Protein AF-A0A3D0R386-F1 (afdb_monomer)

Structure (mmCIF, N/CA/C/O backbone):
data_AF-A0A3D0R386-F1
#
_entry.id   AF-A0A3D0R386-F1
#
loop_
_atom_site.group_PDB
_atom_site.id
_atom_site.type_symbol
_atom_site.label_atom_id
_atom_site.label_alt_id
_atom_site.label_comp_id
_atom_site.label_asym_id
_atom_site.label_entity_id
_atom_site.label_seq_id
_atom_site.pdbx_PDB_ins_code
_atom_site.Cartn_x
_atom_site.Cartn_y
_atom_site.Cartn_z
_atom_site.occupancy
_atom_site.B_iso_or_equiv
_atom_site.auth_seq_id
_atom_site.auth_comp_id
_atom_site.auth_asym_id
_atom_site.auth_atom_id
_atom_site.pdbx_PDB_model_num
ATOM 1 N N . PRO A 1 1 ? 11.269 -4.437 -4.501 1.00 70.62 1 PRO A N 1
ATOM 2 C CA . PRO A 1 1 ? 12.048 -3.443 -3.727 1.00 70.62 1 PRO A CA 1
ATOM 3 C C . PRO A 1 1 ? 11.793 -3.677 -2.236 1.00 70.62 1 PRO A C 1
ATOM 5 O O . PRO A 1 1 ? 10.696 -4.115 -1.893 1.00 70.62 1 PRO A O 1
ATOM 8 N N . ASP A 1 2 ? 12.794 -3.443 -1.388 1.00 87.62 2 ASP A N 1
ATOM 9 C CA . ASP A 1 2 ? 12.618 -3.494 0.067 1.00 87.62 2 ASP A CA 1
ATOM 10 C C . ASP A 1 2 ? 11.643 -2.395 0.539 1.00 87.62 2 ASP A C 1
ATOM 12 O O . ASP A 1 2 ? 11.639 -1.285 0.002 1.00 87.62 2 ASP A O 1
ATOM 16 N N . TRP A 1 3 ? 10.799 -2.706 1.527 1.00 89.88 3 TRP A N 1
ATOM 17 C CA . TRP A 1 3 ? 9.769 -1.786 2.023 1.00 89.88 3 TRP A CA 1
ATOM 18 C C . TRP A 1 3 ? 10.374 -0.547 2.690 1.00 89.88 3 TRP A C 1
ATOM 20 O O . TRP A 1 3 ? 9.913 0.568 2.443 1.00 89.88 3 TRP A O 1
ATOM 30 N N . ASN A 1 4 ? 11.435 -0.717 3.484 1.00 92.69 4 ASN A N 1
ATOM 31 C CA . ASN A 1 4 ? 12.072 0.409 4.167 1.00 92.69 4 ASN A CA 1
ATOM 32 C C . ASN A 1 4 ? 12.757 1.349 3.170 1.00 92.69 4 ASN A C 1
ATOM 34 O O . ASN A 1 4 ? 12.737 2.565 3.355 1.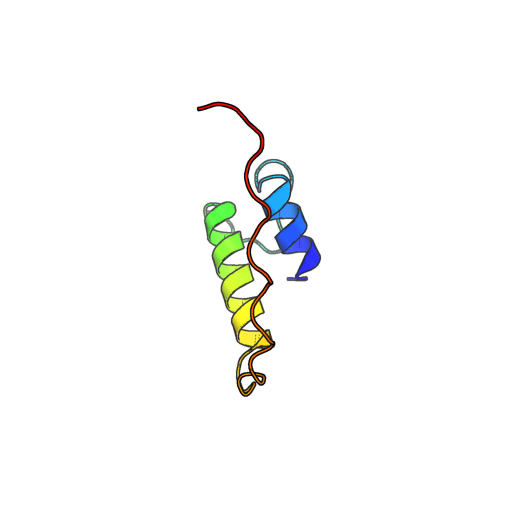00 92.69 4 ASN A O 1
ATOM 38 N N . ALA A 1 5 ? 13.304 0.811 2.077 1.00 92.06 5 ALA A N 1
ATOM 39 C CA . ALA A 1 5 ? 13.852 1.621 0.994 1.00 92.06 5 ALA A CA 1
ATOM 40 C C . ALA A 1 5 ? 12.787 2.493 0.298 1.00 92.06 5 ALA A C 1
ATOM 42 O O . ALA A 1 5 ? 13.052 3.665 0.032 1.00 92.06 5 ALA A O 1
ATOM 43 N N . LEU A 1 6 ? 11.585 1.954 0.044 1.00 93.00 6 LEU A N 1
ATOM 44 C CA . LEU A 1 6 ? 10.464 2.726 -0.512 1.00 93.00 6 LEU A CA 1
ATOM 45 C C . LEU A 1 6 ? 9.997 3.819 0.459 1.00 93.00 6 LEU A C 1
ATOM 47 O O . LEU A 1 6 ? 9.822 4.966 0.056 1.00 93.00 6 LEU A O 1
ATOM 51 N N . LEU A 1 7 ? 9.857 3.485 1.746 1.00 94.50 7 LEU A N 1
ATOM 52 C CA . LEU A 1 7 ? 9.453 4.443 2.777 1.00 94.50 7 LEU A CA 1
ATOM 53 C C . LEU A 1 7 ? 10.468 5.583 2.932 1.00 94.50 7 LEU A C 1
ATOM 55 O O . LEU A 1 7 ? 10.087 6.748 2.998 1.00 94.50 7 LEU A O 1
ATOM 59 N N . GLY A 1 8 ? 11.763 5.261 2.946 1.00 95.38 8 GLY A N 1
ATOM 60 C CA . GLY A 1 8 ? 12.821 6.263 3.049 1.00 95.38 8 GLY A CA 1
ATOM 61 C C . GLY A 1 8 ? 12.829 7.242 1.874 1.00 95.38 8 GLY A C 1
ATOM 62 O O . GLY A 1 8 ? 13.083 8.428 2.073 1.00 95.38 8 GLY A O 1
ATOM 63 N N . ALA A 1 9 ? 12.528 6.770 0.663 1.00 94.94 9 ALA A N 1
ATOM 64 C CA . ALA A 1 9 ? 12.400 7.636 -0.504 1.00 94.94 9 ALA A CA 1
ATOM 65 C C . ALA A 1 9 ? 11.136 8.510 -0.455 1.00 94.94 9 ALA A C 1
ATOM 67 O O . ALA A 1 9 ? 11.207 9.689 -0.784 1.00 94.94 9 ALA A O 1
ATOM 68 N N . ALA A 1 10 ? 10.007 7.976 0.021 1.00 94.94 10 ALA A N 1
ATOM 69 C CA . ALA A 1 10 ? 8.778 8.755 0.185 1.00 94.94 10 ALA A CA 1
ATOM 70 C C . ALA A 1 10 ? 8.943 9.890 1.211 1.00 94.94 10 ALA A C 1
ATOM 72 O O . ALA A 1 10 ? 8.527 11.015 0.958 1.00 94.94 10 ALA A O 1
ATOM 73 N N . LEU A 1 11 ? 9.584 9.608 2.351 1.00 97.12 11 LEU A N 1
ATOM 74 C CA . LEU A 1 11 ? 9.761 10.590 3.428 1.00 97.12 11 LEU A CA 1
ATOM 75 C C . LEU A 1 11 ? 10.749 11.708 3.073 1.00 97.12 11 LEU A C 1
ATOM 77 O O . LEU A 1 11 ? 10.573 12.839 3.514 1.00 97.12 11 LEU A O 1
ATOM 81 N N . LEU A 1 12 ? 11.794 11.404 2.298 1.00 96.75 12 LEU A N 1
ATOM 82 C CA . LEU A 1 12 ? 12.790 12.399 1.878 1.00 96.75 12 LEU A CA 1
ATOM 83 C C . LEU A 1 12 ? 12.426 13.095 0.555 1.00 96.75 12 LEU A C 1
ATOM 85 O O . LEU A 1 12 ? 12.970 14.160 0.244 1.00 96.75 12 LEU A O 1
ATOM 89 N N . GLY A 1 13 ? 11.500 12.514 -0.204 1.00 95.31 13 GLY A N 1
ATOM 90 C CA . GLY A 1 13 ? 11.187 12.890 -1.576 1.00 95.31 13 GLY A CA 1
ATOM 91 C C . GLY A 1 13 ? 12.086 12.166 -2.580 1.00 95.31 13 GLY A C 1
ATOM 92 O O . GLY A 1 13 ? 13.289 11.985 -2.362 1.00 95.31 13 GLY A O 1
ATOM 93 N N . THR A 1 14 ? 11.502 11.777 -3.711 1.00 93.50 14 THR A N 1
ATOM 94 C CA . THR A 1 14 ? 12.167 10.979 -4.751 1.00 93.50 14 THR A CA 1
ATOM 95 C C . THR A 1 14 ? 13.300 11.715 -5.465 1.00 93.50 14 THR A C 1
ATOM 97 O O . THR A 1 14 ? 14.231 11.060 -5.933 1.00 93.50 14 THR A O 1
ATOM 100 N N . ASP A 1 15 ? 13.273 13.051 -5.467 1.00 91.19 15 ASP A N 1
ATOM 101 C CA . ASP A 1 15 ? 14.364 13.894 -5.978 1.00 91.19 15 ASP A CA 1
ATOM 102 C C . ASP A 1 15 ? 15.604 13.848 -5.079 1.00 91.19 15 ASP A C 1
ATOM 104 O O . ASP A 1 15 ? 16.735 13.898 -5.555 1.00 91.19 15 ASP A O 1
ATOM 108 N N . ARG A 1 16 ? 15.406 13.746 -3.757 1.00 93.38 16 ARG A N 1
ATOM 109 C CA . ARG A 1 16 ? 16.505 13.673 -2.779 1.00 93.38 16 ARG A CA 1
ATOM 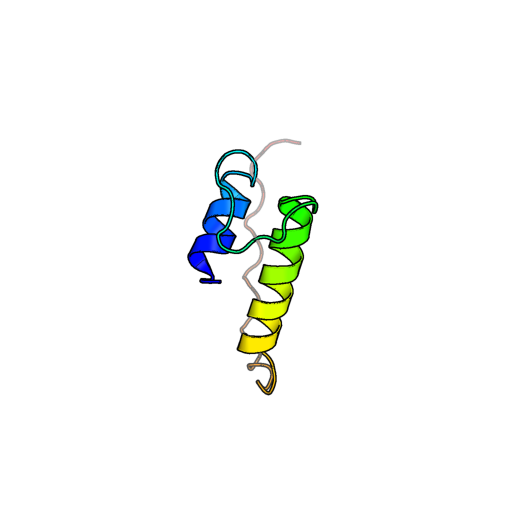110 C C . ARG A 1 16 ? 17.000 12.249 -2.586 1.00 93.38 16 ARG A C 1
ATOM 112 O O . ARG A 1 16 ? 18.170 12.037 -2.276 1.00 93.38 16 ARG A O 1
ATOM 119 N N . ARG A 1 17 ? 16.107 11.269 -2.727 1.00 91.62 17 ARG A N 1
ATOM 120 C CA . ARG A 1 17 ? 16.422 9.851 -2.594 1.00 91.62 17 ARG A CA 1
ATOM 121 C C . ARG A 1 17 ? 15.638 9.045 -3.614 1.00 91.62 17 ARG A C 1
ATOM 123 O O . ARG A 1 17 ? 14.501 8.649 -3.368 1.00 91.62 17 ARG A O 1
ATOM 130 N N . THR A 1 18 ? 16.288 8.736 -4.728 1.00 86.31 18 THR A N 1
ATOM 131 C CA . THR A 1 18 ? 15.694 7.885 -5.756 1.00 86.31 18 THR A CA 1
ATOM 132 C C . THR A 1 18 ? 15.531 6.458 -5.218 1.00 86.31 18 THR A C 1
ATOM 134 O O . THR A 1 18 ? 16.505 5.854 -4.756 1.00 86.31 18 THR A O 1
ATOM 137 N N . PRO A 1 19 ? 14.316 5.890 -5.245 1.00 80.25 19 PRO A N 1
ATOM 138 C CA . PRO A 1 19 ? 14.100 4.512 -4.831 1.00 80.25 19 PRO A CA 1
ATOM 139 C C . PRO A 1 19 ? 14.775 3.542 -5.823 1.00 80.25 19 PRO A C 1
ATOM 141 O O . PRO A 1 19 ? 14.799 3.805 -7.026 1.00 80.25 19 PRO A O 1
ATOM 144 N N . PRO A 1 20 ? 15.317 2.402 -5.363 1.00 78.62 20 PRO A N 1
ATOM 145 C CA . PRO A 1 20 ? 16.015 1.466 -6.240 1.00 78.62 20 PRO A CA 1
ATOM 146 C C . PRO A 1 20 ? 15.054 0.742 -7.195 1.00 78.62 20 PRO A C 1
ATOM 148 O O . PRO A 1 20 ? 13.982 0.290 -6.786 1.00 78.62 20 PRO A O 1
ATOM 151 N N . GLY A 1 21 ? 15.486 0.556 -8.447 1.00 79.12 21 GLY A N 1
ATOM 152 C CA . GLY A 1 21 ? 14.755 -0.222 -9.455 1.00 79.12 21 GLY A CA 1
ATOM 153 C C . GLY A 1 21 ? 13.599 0.521 -10.128 1.00 79.12 21 GLY A C 1
ATOM 154 O O . GLY A 1 21 ? 12.666 -0.129 -10.595 1.00 79.12 21 GLY A O 1
ATOM 155 N N . MET A 1 22 ? 13.640 1.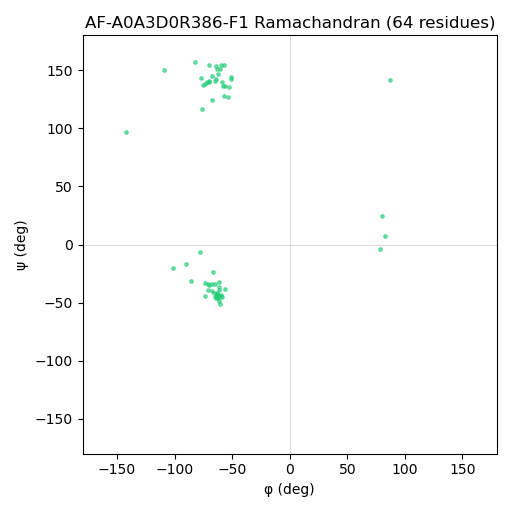857 -10.156 1.00 82.62 22 MET A N 1
ATOM 156 C CA . MET A 1 22 ? 12.624 2.659 -10.838 1.00 82.62 22 MET A CA 1
ATOM 157 C C . MET A 1 22 ? 12.769 2.581 -12.370 1.00 82.62 22 MET A C 1
ATOM 159 O O . MET A 1 22 ? 13.896 2.611 -12.870 1.00 82.62 22 MET A O 1
ATOM 163 N N . PRO A 1 23 ? 11.657 2.470 -13.125 1.00 81.69 23 PRO A N 1
ATOM 164 C CA . PRO A 1 23 ? 11.689 2.464 -14.581 1.00 81.69 23 PRO A CA 1
ATOM 165 C C . PRO A 1 23 ? 12.175 3.809 -15.129 1.00 81.69 23 PRO A C 1
ATOM 167 O O . PRO A 1 23 ? 11.794 4.871 -14.638 1.00 81.69 23 PRO A O 1
ATOM 170 N N . VAL A 1 24 ? 12.990 3.758 -16.184 1.00 81.94 24 VAL A N 1
ATOM 171 C CA . VAL A 1 24 ? 13.485 4.951 -16.882 1.00 81.94 24 VAL A CA 1
ATOM 172 C C . VAL A 1 24 ? 12.341 5.628 -17.641 1.00 81.94 24 VAL A C 1
ATOM 174 O O . VAL A 1 24 ? 11.524 4.953 -18.262 1.00 81.94 24 VAL A O 1
ATOM 177 N N . GLY A 1 25 ? 12.302 6.962 -17.614 1.00 85.44 25 GLY A N 1
ATOM 178 C CA . GLY A 1 25 ? 11.332 7.761 -18.372 1.00 85.44 25 GLY A CA 1
ATOM 179 C C . GLY A 1 25 ? 9.961 7.911 -17.709 1.00 85.44 25 GLY A C 1
ATOM 180 O O . GLY A 1 25 ? 9.049 8.454 -18.326 1.00 85.44 25 GLY A O 1
ATOM 181 N N . ARG A 1 26 ? 9.812 7.454 -16.463 1.00 86.69 26 ARG A N 1
ATOM 182 C CA . ARG A 1 26 ? 8.610 7.665 -15.656 1.00 86.69 26 ARG A CA 1
ATOM 183 C C . ARG A 1 26 ? 8.886 8.642 -14.522 1.00 86.69 26 ARG A C 1
ATOM 185 O O . ARG A 1 26 ? 10.006 8.687 -14.015 1.00 86.69 26 ARG A O 1
ATOM 192 N N . ASP A 1 27 ? 7.853 9.375 -14.112 1.00 91.44 27 ASP A N 1
ATOM 193 C CA . ASP A 1 27 ? 7.905 10.167 -12.890 1.00 91.44 27 ASP A CA 1
ATOM 194 C C . ASP A 1 27 ? 8.325 9.285 -11.687 1.00 91.44 27 ASP A C 1
ATOM 196 O O . ASP A 1 27 ? 7.739 8.214 -11.464 1.00 91.44 27 ASP A O 1
ATOM 200 N N . PRO A 1 28 ? 9.361 9.684 -10.927 1.00 91.12 28 PRO A N 1
ATOM 201 C CA . PRO A 1 28 ? 9.860 8.897 -9.806 1.00 91.12 28 PRO A CA 1
ATOM 202 C C . PRO A 1 28 ? 8.840 8.669 -8.682 1.00 91.12 28 PRO A C 1
ATOM 204 O O . PRO A 1 28 ? 8.895 7.622 -8.030 1.00 91.12 28 PRO A O 1
ATOM 207 N N . ALA A 1 29 ? 7.928 9.616 -8.435 1.00 92.31 29 ALA A N 1
ATOM 208 C CA . ALA A 1 29 ? 6.909 9.489 -7.399 1.00 92.31 29 ALA A CA 1
ATOM 209 C C . ALA A 1 29 ? 5.819 8.498 -7.825 1.00 92.31 29 ALA A C 1
ATOM 211 O O . ALA A 1 29 ? 5.489 7.594 -7.053 1.00 92.31 29 ALA A O 1
ATOM 212 N N . ASP A 1 30 ? 5.346 8.570 -9.069 1.00 94.00 30 ASP A N 1
ATOM 213 C CA . ASP A 1 30 ? 4.400 7.589 -9.619 1.00 94.00 30 ASP A CA 1
ATOM 214 C C . ASP A 1 30 ? 4.973 6.170 -9.582 1.00 94.00 30 ASP A C 1
ATOM 216 O O . ASP A 1 30 ? 4.320 5.210 -9.162 1.00 94.00 30 ASP A O 1
ATOM 220 N N . ALA A 1 31 ? 6.232 6.023 -9.994 1.00 92.62 31 ALA A N 1
ATOM 221 C CA . ALA A 1 31 ? 6.898 4.732 -9.989 1.00 92.62 31 ALA A CA 1
ATOM 222 C C . ALA A 1 31 ? 7.086 4.174 -8.560 1.00 92.62 31 ALA A C 1
ATOM 224 O O . ALA A 1 31 ? 6.964 2.962 -8.345 1.00 92.62 31 ALA A O 1
ATOM 225 N N . LEU A 1 32 ? 7.318 5.046 -7.569 1.00 93.62 32 LEU A N 1
ATOM 226 C CA . LEU A 1 32 ? 7.322 4.677 -6.152 1.00 93.62 32 LEU A CA 1
ATOM 227 C C . LEU A 1 32 ? 5.960 4.163 -5.692 1.00 93.62 32 LEU A C 1
ATOM 229 O O . LEU A 1 32 ? 5.907 3.132 -5.012 1.00 93.62 32 LEU A O 1
ATOM 233 N N . LEU A 1 33 ? 4.877 4.853 -6.051 1.00 94.06 33 LEU A N 1
ATOM 234 C CA . LEU A 1 33 ? 3.526 4.479 -5.637 1.00 94.06 33 LEU A CA 1
ATOM 235 C C . LEU A 1 33 ? 3.129 3.113 -6.204 1.00 94.06 33 LEU A C 1
ATOM 237 O O . LEU A 1 33 ? 2.644 2.260 -5.457 1.00 94.06 33 LEU A O 1
ATOM 241 N N . ASP A 1 34 ? 3.443 2.845 -7.469 1.00 93.31 34 ASP A N 1
ATOM 242 C CA . ASP A 1 34 ? 3.200 1.538 -8.085 1.00 93.31 34 ASP A CA 1
ATOM 243 C C . ASP A 1 34 ? 3.996 0.416 -7.409 1.00 93.31 34 ASP A C 1
ATOM 245 O O . ASP A 1 34 ? 3.458 -0.653 -7.093 1.00 93.31 34 ASP A O 1
ATOM 249 N N . ALA A 1 35 ? 5.279 0.655 -7.128 1.00 92.75 35 ALA A N 1
ATOM 250 C CA . ALA A 1 35 ? 6.113 -0.311 -6.423 1.00 92.75 35 ALA A CA 1
ATOM 251 C C . ALA A 1 35 ? 5.580 -0.606 -5.007 1.00 92.75 35 ALA A C 1
ATOM 253 O O . ALA A 1 35 ? 5.587 -1.764 -4.566 1.00 92.75 35 ALA A O 1
ATOM 254 N N . ALA A 1 36 ? 5.092 0.418 -4.302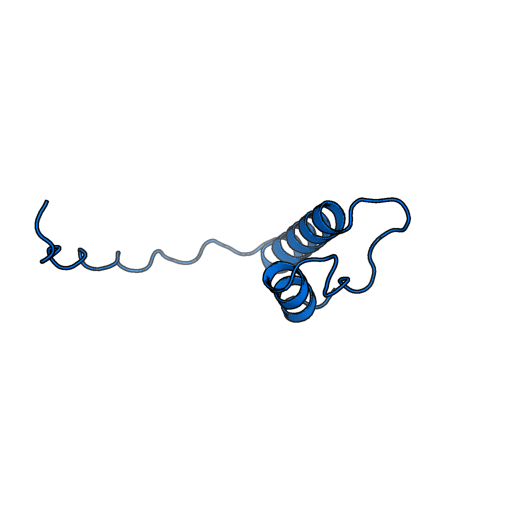 1.00 93.31 36 ALA A N 1
ATOM 255 C CA . ALA A 1 36 ? 4.483 0.283 -2.983 1.00 93.31 36 ALA A CA 1
ATOM 256 C C . ALA A 1 36 ? 3.148 -0.478 -3.035 1.00 93.31 36 ALA A C 1
ATOM 258 O O . ALA A 1 36 ? 2.899 -1.336 -2.178 1.00 93.31 36 ALA A O 1
ATOM 259 N N . ALA A 1 37 ? 2.324 -0.233 -4.057 1.00 94.06 37 ALA A N 1
ATOM 260 C CA . ALA A 1 37 ? 1.075 -0.952 -4.284 1.00 94.06 37 ALA A CA 1
ATOM 261 C C . ALA A 1 37 ? 1.333 -2.452 -4.492 1.00 94.06 37 ALA A C 1
ATOM 263 O O . ALA A 1 37 ? 0.782 -3.284 -3.766 1.00 94.06 37 ALA A O 1
ATOM 264 N N . VAL A 1 38 ? 2.251 -2.809 -5.397 1.00 93.31 38 VAL A N 1
ATOM 265 C CA . VAL A 1 38 ? 2.629 -4.211 -5.651 1.00 93.31 38 VAL A CA 1
ATOM 266 C C . VAL A 1 38 ? 3.192 -4.875 -4.394 1.00 93.31 38 VAL A C 1
ATOM 268 O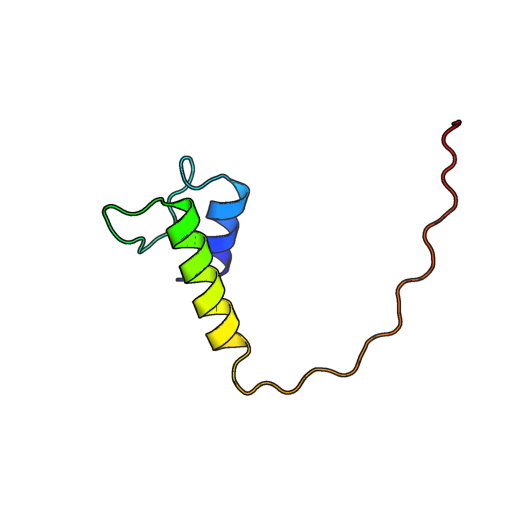 O . VAL A 1 38 ? 2.814 -6.003 -4.076 1.00 93.31 38 VAL A O 1
ATOM 271 N N . SER A 1 39 ? 4.075 -4.195 -3.656 1.00 91.06 39 SER A N 1
ATOM 272 C CA . SER A 1 39 ? 4.633 -4.715 -2.399 1.00 91.06 39 SER A CA 1
ATOM 273 C C . SER A 1 39 ? 3.536 -5.000 -1.365 1.00 91.06 39 SER A C 1
ATOM 275 O O . SER A 1 39 ? 3.505 -6.069 -0.749 1.00 91.06 39 SER A O 1
ATOM 277 N N . THR A 1 40 ? 2.571 -4.086 -1.241 1.00 91.69 40 THR A N 1
ATOM 278 C CA . THR A 1 40 ? 1.426 -4.230 -0.334 1.00 91.69 40 THR A CA 1
ATOM 279 C C . THR A 1 40 ? 0.546 -5.412 -0.724 1.00 91.69 40 THR A C 1
ATOM 281 O O . THR A 1 40 ? 0.194 -6.215 0.142 1.00 91.69 40 THR A O 1
ATOM 284 N N . VAL A 1 41 ? 0.224 -5.554 -2.013 1.00 93.88 41 VAL A N 1
ATOM 285 C CA . VAL A 1 41 ? -0.557 -6.690 -2.521 1.00 93.88 41 VAL A CA 1
ATOM 286 C C . VAL A 1 41 ? 0.181 -7.994 -2.263 1.00 93.88 41 VAL A C 1
ATOM 288 O O . VAL A 1 41 ? -0.406 -8.894 -1.683 1.00 93.88 41 VAL A O 1
ATOM 291 N N . ARG A 1 42 ? 1.473 -8.099 -2.591 1.00 91.38 42 ARG A N 1
ATOM 292 C CA . ARG A 1 42 ? 2.263 -9.317 -2.329 1.00 91.38 42 ARG A CA 1
ATOM 293 C C . ARG A 1 42 ? 2.255 -9.715 -0.855 1.00 91.38 42 ARG A C 1
ATOM 295 O O . ARG A 1 42 ? 2.187 -10.898 -0.548 1.00 91.38 42 ARG A O 1
ATOM 302 N N . ARG A 1 43 ? 2.303 -8.735 0.052 1.00 88.31 43 ARG A N 1
ATOM 303 C CA . ARG A 1 43 ? 2.253 -8.980 1.498 1.00 88.31 43 ARG A CA 1
ATOM 304 C C . ARG A 1 43 ? 0.860 -9.383 1.987 1.00 88.31 43 ARG A C 1
ATOM 306 O O . ARG A 1 43 ? 0.768 -10.116 2.965 1.00 88.31 43 ARG A O 1
ATOM 313 N N . ARG A 1 44 ? -0.209 -8.861 1.376 1.00 91.69 44 ARG A N 1
ATOM 314 C CA . ARG A 1 44 ? -1.596 -9.035 1.851 1.00 91.69 44 ARG A CA 1
ATOM 315 C C . ARG A 1 44 ? -2.405 -10.080 1.094 1.00 91.69 44 ARG A C 1
ATOM 317 O O . ARG A 1 44 ? -3.418 -10.534 1.619 1.00 91.69 44 ARG A O 1
ATOM 324 N N . ALA A 1 45 ? -2.003 -10.445 -0.116 1.00 94.25 45 ALA A N 1
ATOM 325 C CA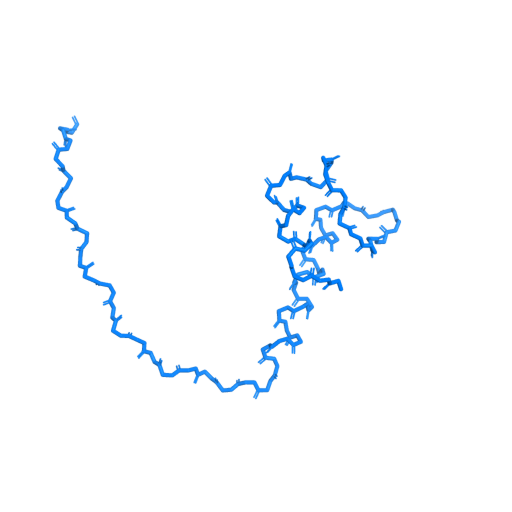 . ALA A 1 45 ? -2.721 -11.400 -0.943 1.00 94.25 45 ALA A CA 1
ATOM 326 C C . ALA A 1 45 ? -2.874 -12.730 -0.195 1.00 94.25 45 ALA A C 1
ATOM 328 O O . ALA A 1 45 ? -1.908 -13.280 0.326 1.00 94.25 45 ALA A O 1
ATOM 329 N N . GLY A 1 46 ? -4.112 -13.219 -0.111 1.00 89.69 46 GLY A N 1
ATOM 330 C CA . GLY A 1 46 ? -4.443 -14.461 0.590 1.00 89.69 46 GLY A CA 1
ATOM 331 C C . GLY A 1 46 ? -4.514 -14.361 2.118 1.00 89.69 46 GLY A C 1
ATOM 332 O O . GLY A 1 46 ? -4.903 -15.337 2.756 1.00 89.69 46 GLY A O 1
ATOM 333 N N . LEU A 1 47 ? -4.200 -13.210 2.728 1.00 91.69 47 LEU A N 1
ATOM 334 C CA . LEU A 1 47 ? -4.398 -13.023 4.165 1.00 91.69 47 LEU A CA 1
ATOM 335 C C . LEU A 1 47 ? -5.881 -12.823 4.485 1.00 91.69 47 LEU A C 1
ATOM 337 O O . LEU A 1 47 ? -6.584 -12.061 3.819 1.00 91.69 47 LEU A O 1
ATOM 341 N N . ARG A 1 48 ? -6.349 -13.466 5.557 1.00 91.69 48 ARG A N 1
ATOM 342 C CA . ARG A 1 48 ? -7.656 -13.151 6.141 1.00 91.69 48 ARG A CA 1
ATOM 343 C C . ARG A 1 48 ? -7.558 -11.857 6.958 1.00 91.69 48 ARG A C 1
ATOM 345 O O . ARG A 1 48 ? -6.536 -11.650 7.618 1.00 91.69 48 ARG A O 1
ATOM 352 N N . PRO A 1 49 ? -8.595 -10.999 6.949 1.00 86.12 49 PRO A N 1
ATOM 353 C CA . PRO A 1 49 ? -8.657 -9.850 7.843 1.00 86.12 49 PRO A CA 1
ATOM 354 C C . PRO A 1 49 ? -8.449 -10.282 9.296 1.00 86.12 49 PRO A C 1
ATOM 356 O O . PRO A 1 49 ? -9.017 -11.281 9.739 1.00 86.12 49 PRO A O 1
ATOM 359 N N . ALA A 1 50 ? -7.622 -9.539 10.028 1.00 88.56 50 ALA A N 1
ATOM 360 C CA . ALA A 1 50 ? -7.458 -9.760 11.457 1.00 88.56 50 ALA A CA 1
ATOM 361 C C . ALA A 1 50 ? -8.725 -9.329 12.208 1.00 88.56 50 ALA A C 1
ATOM 363 O O . ALA A 1 50 ? -9.453 -8.440 11.758 1.00 88.56 50 ALA A O 1
ATOM 364 N N . THR A 1 51 ? -8.962 -9.923 13.376 1.00 93.94 51 THR A N 1
ATOM 365 C CA . THR A 1 51 ? -10.012 -9.468 14.293 1.00 93.94 51 THR A CA 1
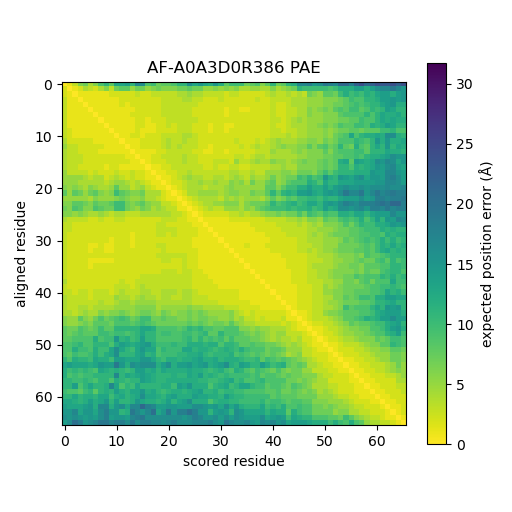ATOM 366 C C . THR A 1 51 ? -9.802 -7.995 14.640 1.00 93.94 51 THR A C 1
ATOM 368 O O . THR A 1 51 ? -8.675 -7.568 14.911 1.00 93.94 51 THR A O 1
ATOM 371 N N . ALA A 1 52 ? -10.887 -7.219 14.637 1.00 92.06 52 ALA A N 1
ATOM 372 C CA . ALA A 1 52 ? -10.844 -5.814 15.015 1.00 92.06 52 ALA A CA 1
ATOM 373 C C . ALA A 1 52 ? -10.300 -5.653 16.443 1.00 92.06 52 ALA A C 1
ATOM 375 O O . ALA A 1 52 ? -10.667 -6.397 17.354 1.00 92.06 52 ALA A O 1
ATOM 376 N N . ARG A 1 53 ? -9.415 -4.671 16.635 1.00 92.50 53 ARG A N 1
ATOM 377 C CA . ARG A 1 53 ? -8.965 -4.262 17.972 1.00 92.50 53 ARG A CA 1
ATOM 378 C C . ARG A 1 53 ? -9.997 -3.298 18.573 1.00 92.50 53 ARG A C 1
ATOM 380 O O . ARG A 1 53 ? -10.727 -2.667 17.806 1.00 92.50 53 ARG A O 1
ATOM 387 N N . PRO A 1 54 ? -10.055 -3.157 19.910 1.00 95.69 54 PRO A N 1
ATOM 388 C CA . PRO A 1 54 ? -10.847 -2.106 20.536 1.00 95.69 54 PRO A CA 1
ATOM 389 C C . PRO A 1 54 ? -10.524 -0.741 19.921 1.00 95.69 54 PRO A C 1
ATOM 391 O O . PRO A 1 54 ? -9.367 -0.471 19.582 1.00 95.69 54 PRO A O 1
ATOM 394 N N . GLY A 1 55 ? -11.546 0.099 19.767 1.00 95.00 55 GLY A N 1
ATOM 395 C CA . GLY A 1 55 ? -11.355 1.472 19.310 1.00 95.00 55 GLY A CA 1
ATOM 396 C C . GLY A 1 55 ? -10.451 2.259 20.268 1.00 95.00 55 GLY A C 1
ATOM 397 O O . GLY A 1 55 ? -10.364 1.911 21.450 1.00 95.00 55 GLY A O 1
ATOM 398 N N . PRO A 1 56 ? -9.762 3.306 19.780 1.00 94.25 56 PRO A N 1
ATOM 399 C CA . PRO A 1 56 ? -9.034 4.206 20.663 1.00 94.25 56 PRO A CA 1
ATOM 400 C C . PRO A 1 56 ? -10.003 4.880 21.641 1.00 94.25 56 PRO A C 1
ATOM 402 O O . PRO A 1 56 ? -11.173 5.100 21.322 1.00 94.25 56 PRO A O 1
ATOM 405 N N . VAL A 1 57 ? -9.507 5.227 22.828 1.00 96.38 57 VAL A N 1
ATOM 406 C CA . VAL A 1 57 ? -10.251 6.105 23.738 1.00 96.38 57 VAL A CA 1
ATOM 407 C C . VAL A 1 57 ? -10.436 7.486 23.089 1.00 96.38 57 VAL A C 1
ATOM 409 O O . VAL A 1 57 ? -9.586 7.885 22.284 1.00 96.38 57 VAL A O 1
ATOM 412 N N . PRO A 1 58 ? -11.518 8.219 23.410 1.00 95.25 58 PRO A N 1
ATOM 413 C CA . PRO A 1 58 ? -11.689 9.594 22.957 1.00 95.25 58 PRO A CA 1
ATOM 414 C C . PRO A 1 58 ? -10.456 10.451 23.262 1.00 95.25 58 PRO A C 1
ATOM 416 O O . PRO A 1 58 ? -9.804 10.269 24.294 1.00 95.25 58 PRO A O 1
ATOM 419 N N . ALA A 1 59 ? -10.138 11.378 22.357 1.00 94.56 59 ALA A N 1
ATOM 420 C CA . ALA A 1 59 ? -9.077 12.345 22.600 1.00 94.56 59 ALA A CA 1
ATOM 421 C C . ALA A 1 59 ? -9.434 13.225 23.817 1.00 94.56 59 ALA A C 1
ATOM 423 O O . ALA A 1 59 ? -10.616 13.506 24.027 1.00 94.56 59 ALA A O 1
ATOM 424 N N . PRO A 1 60 ? -8.441 13.666 24.608 1.00 95.38 60 PRO A N 1
ATOM 425 C CA . PRO A 1 60 ? -8.662 14.658 25.655 1.00 95.38 60 PRO A CA 1
ATOM 426 C C . PRO A 1 60 ? -9.264 15.954 25.096 1.00 95.38 60 PRO A C 1
ATOM 428 O O . PRO A 1 60 ? -9.054 16.280 23.926 1.00 95.38 60 PRO A O 1
ATOM 431 N N . GLU A 1 61 ? -9.972 16.703 25.942 1.00 94.56 61 GLU A N 1
ATOM 432 C CA . GLU A 1 61 ? -10.474 18.034 25.584 1.00 94.56 61 GLU A CA 1
ATOM 433 C C . GLU A 1 61 ? -9.320 18.976 25.200 1.00 94.56 61 GLU A C 1
ATOM 435 O O . GLU A 1 61 ? -8.250 18.958 25.818 1.00 94.56 61 GLU A O 1
ATOM 440 N N . ASP A 1 62 ? -9.531 19.796 24.165 1.00 94.25 62 ASP A N 1
ATOM 441 C CA . ASP A 1 62 ? -8.548 20.791 23.733 1.00 94.25 62 ASP A CA 1
ATOM 442 C C . ASP A 1 62 ? -8.572 21.983 24.692 1.00 94.25 62 ASP A C 1
ATOM 444 O O . ASP A 1 62 ? -9.573 22.685 24.810 1.00 94.25 62 ASP A O 1
ATOM 448 N N . ALA A 1 63 ? -7.456 22.208 25.382 1.00 95.56 63 ALA A N 1
ATOM 449 C CA . ALA A 1 63 ? -7.323 23.296 26.344 1.00 95.56 63 ALA A CA 1
ATOM 450 C C . ALA A 1 63 ? -7.083 24.668 25.685 1.00 95.56 63 ALA A C 1
ATOM 452 O O . ALA A 1 63 ? -7.018 25.678 26.390 1.00 95.56 63 ALA A O 1
ATOM 453 N N . ARG A 1 64 ? -6.882 24.731 24.361 1.00 95.12 64 ARG A N 1
ATOM 454 C CA . ARG A 1 64 ? -6.652 26.003 23.669 1.00 95.12 64 ARG A CA 1
ATOM 455 C C . ARG A 1 64 ? -7.945 26.825 23.607 1.00 95.12 64 ARG A C 1
ATOM 457 O O . ARG A 1 64 ? -9.009 26.261 23.356 1.00 95.12 64 ARG A O 1
ATOM 464 N N . PRO A 1 65 ? -7.864 28.153 23.809 1.00 87.25 65 PRO A N 1
ATOM 465 C CA . PRO A 1 65 ? -9.004 29.028 23.574 1.00 87.25 65 PRO A CA 1
ATOM 466 C C . PRO A 1 65 ? -9.396 29.022 22.083 1.00 87.25 65 PRO A C 1
ATOM 468 O O . PRO A 1 65 ? -8.533 28.746 21.241 1.00 87.25 65 PRO A O 1
ATOM 471 N N . PRO A 1 66 ? -10.677 29.303 21.772 1.00 81.94 66 PRO A N 1
ATOM 472 C CA . PRO A 1 66 ? -11.171 29.396 20.399 1.00 81.94 66 PRO A CA 1
ATOM 473 C C . PRO A 1 66 ? -10.495 30.513 19.594 1.00 81.94 66 PRO A C 1
ATOM 475 O O . PRO A 1 66 ? -10.083 31.530 20.202 1.00 81.94 66 PRO A O 1
#

Foldseek 3Di:
DDPVLLVVCVVVDCVRRPRPPFDPPDDSVVSSVVVNVVVVCVVCPPDDDDDDDDDDDDDDDDPDDD

Solvent-accessible surface area (backbone a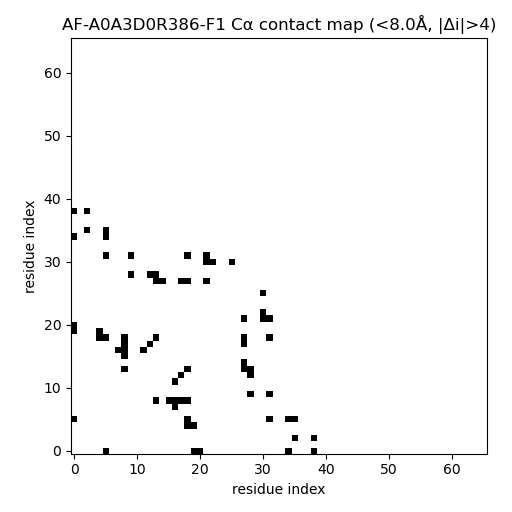toms only — not comparable to full-atom values): 4452 Å² total; per-residue (Å²): 123,60,68,68,54,50,51,54,12,65,78,64,31,44,90,78,30,70,50,80,90,62,67,86,97,54,62,62,62,62,48,48,52,53,54,50,50,52,52,49,45,70,73,46,64,92,61,76,85,75,82,84,73,84,77,81,78,82,79,78,84,78,86,69,80,133

Secondary structure (DSSP, 8-state):
-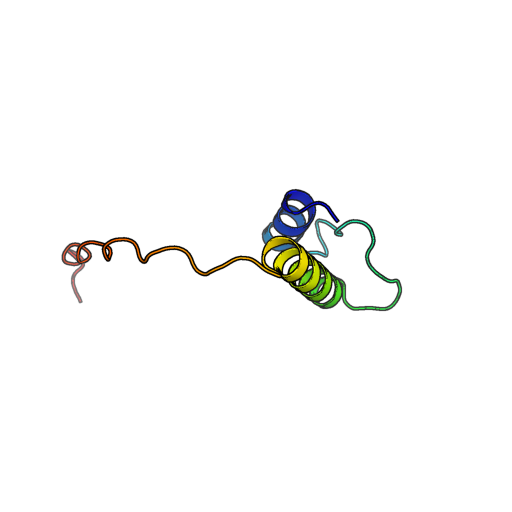-HHHHHHHHHH-TTTSPPTTPPTTS-HHHHHHHHHHHHHHHHHTTPPPPPPPPPPPPPPPP-S--

Nearest PDB structures (foldseek):
  8hif-assembly1_y6  TM=3.658E-01  e=8.744E+00  Singapore grouper iridovirus

Radius of gyration: 18.26 Å; Cα contacts (8 Å, |Δi|>4): 36; chains: 1; bounding box: 28×44×45 Å

Sequence (66 aa):
PDWNALLGAALLGTDRRTPPGMPVGRDPADALLDAAAVSTVRRRAGLRPATARPGPVPAPEDARPP

Mean predicted aligned error: 6.29 Å

pLDDT: mean 91.01, std 5.13, range [70.62, 97.12]